Protein AF-A0A366SI82-F1 (afdb_monomer)

Organism: NCBI:txid44008

Solvent-accessible surface area (backbone atoms only — not comparable to full-atom values): 4721 Å² total; per-residue (Å²): 99,34,40,34,39,34,33,12,38,86,54,46,38,28,92,91,47,99,50,28,40,60,62,53,57,49,36,74,76,39,72,75,51,43,75,50,78,68,29,41,68,75,40,27,58,70,58,44,58,71,40,37,79,8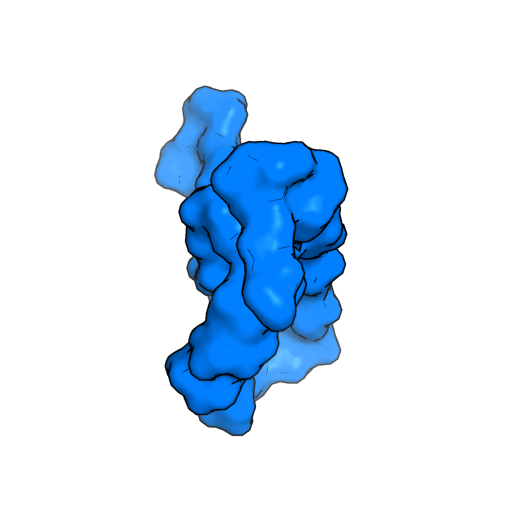0,73,48,89,88,62,94,60,78,42,81,48,80,51,69,44,73,38,48,70,32,85,92,50,62,81,131

Mean predicted aligned error: 4.49 Å

pLDDT: mean 88.83, std 11.21, range [56.72, 97.62]

InterPro domains:
  IPR036514 SGNH hydrolase superfamily [G3DSA:3.40.50.1110] (1-80)

Radius of gyration: 13.34 Å; Cα contacts (8 Å, |Δi|>4): 125; chains: 1; bounding box: 26×31×37 Å

Sequence (80 aa):
MHIYLSGDSLIARHEGYQQPILNHLFKEKDASIKITNTAVPGINSQQFLQQYNKLGPNQNFDYLVVLLGTNDLATHKQIP

Structure (mmCIF, N/CA/C/O backbone):
data_AF-A0A366SI82-F1
#
_entry.id   AF-A0A366SI82-F1
#
loop_
_atom_site.group_PDB
_atom_site.id
_atom_site.type_symbol
_atom_site.label_atom_id
_atom_site.label_alt_id
_atom_site.label_comp_id
_atom_site.label_asym_id
_atom_site.label_entity_id
_atom_site.label_seq_id
_atom_site.pdbx_PDB_ins_code
_atom_site.Cartn_x
_atom_site.Cartn_y
_atom_site.Cartn_z
_atom_site.occupancy
_atom_site.B_iso_or_equiv
_atom_site.auth_seq_id
_atom_site.auth_comp_id
_atom_site.auth_asym_id
_atom_site.auth_atom_id
_atom_site.pdbx_PDB_model_num
ATOM 1 N N . MET A 1 1 ? -11.180 -3.929 13.085 1.00 93.00 1 MET A N 1
ATOM 2 C CA . MET A 1 1 ? -10.858 -4.449 11.743 1.00 93.00 1 MET A CA 1
ATOM 3 C C . MET A 1 1 ? -9.467 -3.985 11.345 1.00 93.00 1 MET A C 1
ATOM 5 O O . MET A 1 1 ? -9.146 -2.823 11.580 1.00 93.00 1 MET A O 1
ATOM 9 N N . HIS A 1 2 ? -8.644 -4.862 10.787 1.00 93.94 2 HIS A N 1
ATOM 10 C CA . HIS A 1 2 ? -7.308 -4.559 10.286 1.00 93.94 2 HIS A CA 1
ATOM 11 C C . HIS A 1 2 ? -7.260 -4.774 8.776 1.00 93.94 2 HIS A C 1
ATOM 13 O O . HIS A 1 2 ? -7.452 -5.883 8.285 1.00 93.94 2 HIS A O 1
ATOM 19 N N . ILE A 1 3 ? -7.007 -3.689 8.051 1.00 94.19 3 ILE A N 1
ATOM 20 C CA . ILE A 1 3 ? -6.853 -3.680 6.602 1.00 94.19 3 ILE A CA 1
ATOM 21 C C . ILE A 1 3 ? -5.369 -3.559 6.254 1.00 94.19 3 ILE A C 1
ATOM 23 O O . ILE A 1 3 ? -4.665 -2.670 6.742 1.00 94.19 3 ILE A O 1
ATOM 27 N N . TYR A 1 4 ? -4.914 -4.437 5.374 1.00 93.62 4 TYR A N 1
ATOM 28 C CA . TYR A 1 4 ? -3.606 -4.381 4.753 1.00 93.62 4 TYR A CA 1
ATOM 29 C C . TYR A 1 4 ? -3.751 -3.779 3.349 1.00 93.62 4 TYR A C 1
ATOM 31 O O . TYR A 1 4 ? -4.419 -4.345 2.485 1.00 93.62 4 TYR A O 1
ATOM 39 N N . LEU A 1 5 ? -3.164 -2.606 3.125 1.00 94.62 5 LEU A N 1
ATOM 40 C CA . LEU A 1 5 ? -3.180 -1.898 1.845 1.00 94.62 5 LEU A CA 1
ATOM 41 C C . LEU A 1 5 ? -1.834 -2.091 1.158 1.00 94.62 5 LEU A C 1
ATOM 43 O O . LEU A 1 5 ? -0.796 -1.791 1.744 1.00 94.62 5 LEU A O 1
ATOM 47 N N . SER A 1 6 ? -1.830 -2.560 -0.083 1.00 93.88 6 SER A N 1
ATOM 48 C CA . SER A 1 6 ? -0.593 -2.716 -0.841 1.00 93.88 6 SER A CA 1
ATOM 49 C C . SER A 1 6 ? -0.821 -2.491 -2.325 1.00 93.88 6 SER A C 1
ATOM 51 O O . SER A 1 6 ? -1.942 -2.588 -2.810 1.00 93.88 6 SER A O 1
ATOM 53 N N . GLY A 1 7 ? 0.222 -2.143 -3.062 1.00 93.88 7 GLY A N 1
ATOM 54 C CA . GLY A 1 7 ? 0.060 -1.702 -4.439 1.00 93.88 7 GLY A CA 1
ATOM 55 C C . GLY A 1 7 ? 1.134 -0.727 -4.878 1.00 93.88 7 GLY A C 1
ATOM 56 O O . GLY A 1 7 ? 2.221 -0.688 -4.303 1.00 93.88 7 GLY A O 1
ATOM 57 N N . ASP A 1 8 ? 0.809 0.072 -5.887 1.00 94.75 8 ASP A N 1
ATOM 58 C CA . ASP A 1 8 ? 1.714 1.065 -6.455 1.00 94.75 8 ASP A CA 1
ATOM 59 C C . ASP A 1 8 ? 1.517 2.478 -5.862 1.00 94.75 8 ASP A C 1
ATOM 61 O O . ASP A 1 8 ? 0.947 2.678 -4.781 1.00 94.75 8 ASP A O 1
ATOM 65 N N . SER A 1 9 ? 2.005 3.496 -6.578 1.00 95.88 9 SER A N 1
ATOM 66 C CA . SER A 1 9 ? 1.892 4.902 -6.182 1.00 95.88 9 SER A CA 1
ATOM 67 C C . SER A 1 9 ? 0.450 5.366 -5.986 1.00 95.88 9 SER A C 1
ATOM 69 O O . SER A 1 9 ? 0.230 6.316 -5.239 1.00 95.88 9 SER A O 1
ATOM 71 N N . LEU A 1 10 ? -0.544 4.713 -6.594 1.00 96.19 10 LEU A N 1
ATOM 72 C CA . LEU A 1 10 ? -1.945 5.066 -6.392 1.00 96.19 10 LEU A CA 1
ATOM 73 C C . LEU A 1 10 ? -2.405 4.804 -4.955 1.00 96.19 10 LEU A C 1
ATOM 75 O O . LEU A 1 10 ? -3.216 5.578 -4.454 1.00 96.19 10 LEU A O 1
ATOM 79 N N . ILE A 1 11 ? -1.880 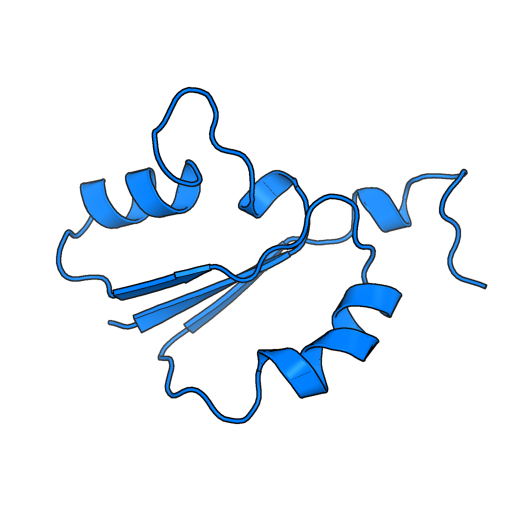3.787 -4.273 1.00 96.88 11 ILE A N 1
ATOM 80 C CA . ILE A 1 11 ? -2.180 3.558 -2.850 1.00 96.88 11 ILE A CA 1
ATOM 81 C C . ILE A 1 11 ? -1.230 4.347 -1.943 1.00 96.88 11 ILE A C 1
ATOM 83 O O . ILE A 1 11 ? -1.647 4.805 -0.880 1.00 96.88 11 ILE A O 1
ATOM 87 N N . ALA A 1 12 ? 0.026 4.534 -2.356 1.00 96.81 12 ALA A N 1
ATOM 88 C CA . ALA A 1 12 ? 1.045 5.205 -1.547 1.00 96.81 12 ALA A CA 1
ATOM 89 C C . ALA A 1 12 ? 0.942 6.745 -1.538 1.00 96.81 12 ALA A C 1
ATOM 91 O O . ALA A 1 12 ? 1.595 7.393 -0.723 1.00 96.81 12 ALA A O 1
ATOM 92 N N . ARG A 1 13 ? 0.168 7.358 -2.443 1.00 96.88 13 ARG A N 1
ATOM 93 C CA . ARG A 1 13 ? 0.115 8.823 -2.594 1.00 96.88 13 ARG A CA 1
ATOM 94 C C . ARG A 1 13 ? -0.549 9.538 -1.418 1.00 96.88 13 ARG A C 1
ATOM 96 O O . ARG A 1 13 ? -1.532 9.064 -0.856 1.00 96.88 13 ARG A O 1
ATOM 103 N N . HIS A 1 14 ? -0.028 10.721 -1.100 1.00 97.00 14 HIS A N 1
ATOM 104 C CA . HIS A 1 14 ? -0.469 11.544 0.028 1.00 97.00 14 HIS A CA 1
ATOM 105 C C . HIS A 1 14 ? -1.504 12.611 -0.339 1.00 97.00 14 HIS A C 1
ATOM 107 O O . HIS A 1 14 ? -2.335 12.920 0.499 1.00 97.00 14 HIS A O 1
ATOM 113 N N . GLU A 1 15 ? -1.471 13.183 -1.549 1.00 93.94 15 GLU A N 1
ATOM 114 C CA . GLU A 1 15 ? -2.446 14.201 -2.006 1.00 93.94 15 GLU A CA 1
ATOM 115 C C . GLU A 1 15 ? -2.636 15.379 -1.022 1.00 93.94 15 GLU A C 1
ATOM 117 O O . GLU A 1 15 ? -3.748 15.838 -0.782 1.00 93.94 15 GLU A O 1
ATOM 122 N N . GLY A 1 16 ? -1.547 15.851 -0.401 1.00 95.44 16 GLY A N 1
ATOM 123 C CA . GLY A 1 16 ? -1.580 16.954 0.573 1.00 95.44 16 GLY A CA 1
ATOM 124 C C . GLY A 1 16 ? -1.844 16.541 2.028 1.00 95.44 16 GLY A C 1
ATOM 125 O O . GLY A 1 16 ? -1.781 17.388 2.917 1.00 95.44 16 GLY A O 1
ATOM 126 N N . TYR A 1 17 ? -2.070 15.254 2.301 1.00 95.62 17 TYR A N 1
ATOM 127 C CA . TYR A 1 17 ? -2.215 14.724 3.657 1.00 95.62 17 TYR A CA 1
ATOM 128 C C . TYR A 1 17 ? -0.870 14.288 4.266 1.00 95.62 17 TYR A C 1
ATOM 130 O O . TYR A 1 17 ? 0.093 13.954 3.573 1.00 95.62 17 TYR A O 1
ATOM 138 N N . GLN A 1 18 ? -0.802 14.237 5.601 1.00 95.06 18 GLN A N 1
ATOM 139 C CA . GLN A 1 18 ? 0.391 13.767 6.329 1.00 95.06 18 GLN A CA 1
ATOM 140 C C . GLN A 1 18 ? 0.667 12.265 6.153 1.00 95.06 18 GLN A C 1
ATOM 142 O O . GLN A 1 18 ? 1.774 11.798 6.400 1.00 95.06 18 GLN A O 1
ATOM 147 N N . GLN A 1 19 ? -0.337 11.515 5.713 1.00 95.88 19 GLN A N 1
ATOM 148 C CA . GLN A 1 19 ? -0.292 10.079 5.455 1.00 95.88 19 GLN A CA 1
ATOM 149 C C . GLN A 1 19 ? -0.913 9.797 4.081 1.00 95.88 19 GLN A C 1
ATOM 151 O O . GLN A 1 19 ? -1.599 10.679 3.557 1.00 95.88 19 GLN A O 1
ATOM 156 N N . PRO A 1 20 ? -0.742 8.589 3.509 1.00 97.62 20 PRO A N 1
ATOM 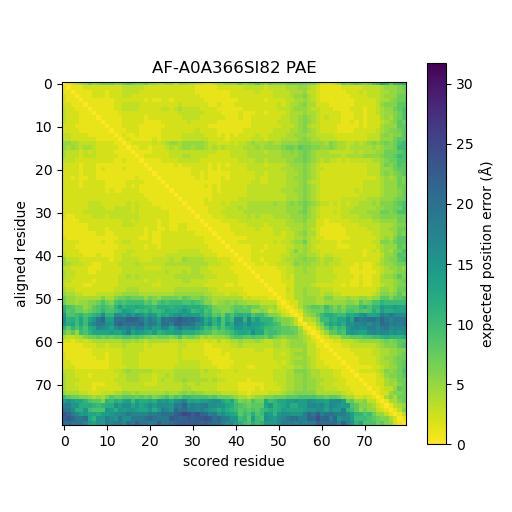157 C CA . PRO A 1 20 ? -1.403 8.236 2.262 1.00 97.62 20 PRO A CA 1
ATOM 158 C C . PRO A 1 20 ? -2.907 8.520 2.320 1.00 97.62 20 PRO A C 1
ATOM 160 O O . PRO A 1 20 ? -3.560 8.209 3.322 1.00 97.62 20 PRO A O 1
ATOM 163 N N . ILE A 1 21 ? -3.462 9.099 1.253 1.00 97.62 21 ILE A N 1
ATOM 164 C CA . ILE A 1 21 ? -4.848 9.590 1.233 1.00 97.62 21 ILE A CA 1
ATOM 165 C C . ILE A 1 21 ? -5.843 8.485 1.599 1.00 97.62 21 ILE A C 1
ATOM 167 O O . ILE A 1 21 ? -6.767 8.715 2.373 1.00 97.62 21 ILE A O 1
ATOM 171 N N . LEU A 1 22 ? -5.621 7.254 1.128 1.00 96.69 22 LEU A N 1
ATOM 172 C CA . LEU A 1 22 ? -6.487 6.126 1.469 1.00 96.69 22 LEU A CA 1
ATOM 173 C C . LEU A 1 22 ? -6.485 5.832 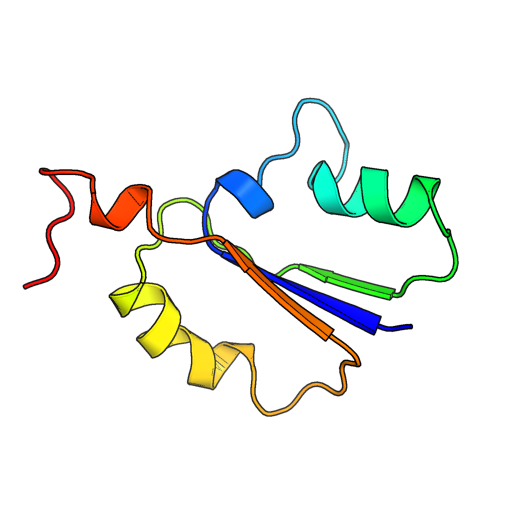2.971 1.00 96.69 22 LEU A C 1
ATOM 175 O O . LEU A 1 22 ? -7.546 5.556 3.522 1.00 96.69 22 LEU A O 1
ATOM 179 N N . ASN A 1 23 ? -5.342 5.952 3.655 1.00 97.00 23 ASN A N 1
ATOM 180 C CA . ASN A 1 23 ? -5.290 5.781 5.107 1.00 97.00 23 ASN A CA 1
ATOM 181 C C . ASN A 1 23 ? -6.179 6.817 5.801 1.00 97.00 23 ASN A C 1
ATOM 183 O O . ASN A 1 23 ? -6.922 6.468 6.716 1.00 97.00 23 ASN A O 1
ATOM 187 N N . HIS A 1 24 ? -6.118 8.073 5.350 1.00 97.00 24 HIS A N 1
ATOM 188 C CA . HIS A 1 24 ? -6.958 9.145 5.874 1.00 97.00 24 HIS A CA 1
ATOM 189 C C . HIS A 1 24 ? -8.445 8.850 5.643 1.00 97.00 24 HIS A C 1
ATOM 191 O O . HIS A 1 24 ? -9.202 8.792 6.606 1.00 97.00 24 HIS A O 1
ATOM 197 N N . LEU A 1 25 ? -8.838 8.533 4.406 1.00 96.25 25 LEU A N 1
ATOM 198 C CA . LEU A 1 25 ? -10.232 8.263 4.041 1.00 96.25 25 LEU A CA 1
ATOM 199 C C . LEU A 1 25 ? -10.826 7.046 4.771 1.00 96.25 25 LEU A C 1
ATOM 201 O O . LEU A 1 25 ? -11.996 7.063 5.153 1.00 96.25 25 LEU A O 1
ATOM 205 N N . PHE A 1 26 ? -10.046 5.981 4.990 1.00 95.94 26 PHE A N 1
ATOM 206 C CA . PHE A 1 26 ? -10.498 4.843 5.799 1.00 95.94 26 PHE A CA 1
ATOM 207 C C . PHE A 1 26 ? -10.711 5.244 7.261 1.00 95.94 26 PHE A C 1
ATOM 209 O O . PHE A 1 26 ? -11.725 4.875 7.850 1.00 95.94 26 PHE A O 1
ATOM 216 N N . LYS A 1 27 ? -9.790 6.027 7.832 1.00 95.94 27 LYS A N 1
ATOM 217 C CA . LYS A 1 27 ? -9.890 6.513 9.214 1.00 95.94 27 LYS A CA 1
ATOM 218 C C . LYS A 1 27 ? -11.023 7.515 9.424 1.00 95.94 27 LYS A C 1
ATOM 220 O O . LYS A 1 27 ? -11.607 7.513 10.502 1.00 95.94 27 LYS A O 1
ATOM 225 N N . GLU A 1 28 ? -11.352 8.328 8.424 1.00 96.50 28 GLU A N 1
ATOM 226 C CA . GLU A 1 28 ? -12.524 9.212 8.464 1.00 96.50 28 GLU A CA 1
ATOM 227 C C . GLU A 1 28 ? -13.839 8.424 8.487 1.00 96.50 28 GLU A C 1
ATOM 229 O O . GLU A 1 28 ? -14.782 8.825 9.164 1.00 96.50 28 GLU A O 1
ATOM 234 N N . LYS A 1 29 ? -13.911 7.290 7.775 1.00 96.31 29 LYS A N 1
ATOM 235 C CA . LYS A 1 29 ? -15.100 6.421 7.779 1.00 96.31 29 LYS A CA 1
ATOM 236 C C . LYS A 1 29 ? -15.256 5.645 9.084 1.00 96.31 29 LYS A C 1
ATOM 238 O O . LYS A 1 29 ? -16.370 5.518 9.580 1.00 96.31 29 LYS A O 1
ATOM 243 N N . ASP A 1 30 ? -14.159 5.111 9.610 1.00 97.25 30 ASP A N 1
ATOM 244 C CA . ASP A 1 30 ? -14.122 4.424 10.899 1.00 97.25 30 ASP A CA 1
ATOM 245 C C . ASP A 1 30 ? -12.715 4.527 11.506 1.00 97.25 30 ASP A C 1
ATOM 247 O O . ASP A 1 30 ? -11.750 3.885 11.074 1.00 97.25 30 ASP A O 1
ATOM 251 N N . ALA A 1 31 ? -12.605 5.329 12.566 1.00 96.50 31 ALA A N 1
ATOM 252 C CA . ALA A 1 31 ? -11.345 5.592 13.250 1.00 96.50 31 ALA A CA 1
ATOM 253 C C . ALA A 1 31 ? -10.731 4.333 13.897 1.00 96.50 31 ALA A C 1
ATOM 255 O O . ALA A 1 31 ? -9.513 4.288 14.125 1.00 96.50 31 ALA A O 1
ATOM 256 N N . SER A 1 32 ? -11.538 3.298 14.163 1.00 97.25 32 SER A N 1
ATOM 257 C CA . SER A 1 32 ? -11.105 2.037 14.772 1.00 97.25 32 SER A CA 1
ATOM 258 C C . SER A 1 32 ? -10.362 1.111 13.800 1.00 97.25 32 SER A C 1
ATOM 260 O O . SER A 1 32 ? -9.655 0.200 14.243 1.00 97.25 32 SER A O 1
ATOM 262 N N . ILE A 1 33 ? -10.452 1.356 12.485 1.00 96.19 33 ILE A N 1
ATOM 263 C CA . ILE A 1 33 ? -9.774 0.553 11.457 1.00 96.19 33 ILE A CA 1
ATOM 264 C C . ILE A 1 33 ? -8.260 0.641 11.648 1.00 96.19 33 ILE A C 1
ATOM 266 O O . ILE A 1 33 ? -7.670 1.711 11.532 1.00 96.19 33 ILE A O 1
ATOM 270 N N . LYS A 1 34 ? -7.590 -0.479 11.906 1.00 96.00 34 LYS A N 1
ATOM 271 C CA . LYS A 1 34 ? -6.125 -0.560 11.871 1.00 96.00 34 LYS A CA 1
ATOM 272 C C . LYS A 1 34 ? -5.678 -0.689 10.419 1.00 96.00 34 LYS A C 1
ATOM 274 O O . LYS A 1 34 ? -6.291 -1.436 9.662 1.00 96.00 34 LYS A O 1
ATOM 279 N N . ILE A 1 35 ? -4.632 0.034 10.033 1.00 95.19 35 ILE A N 1
ATOM 280 C CA . ILE A 1 35 ? -4.142 0.053 8.652 1.00 95.19 35 ILE A CA 1
ATOM 281 C C . ILE A 1 35 ? -2.652 -0.261 8.657 1.00 95.19 35 ILE A C 1
ATOM 283 O O . ILE A 1 35 ? -1.882 0.449 9.301 1.00 95.19 35 ILE A O 1
ATOM 287 N N . THR A 1 36 ? -2.257 -1.286 7.906 1.00 93.50 36 THR A N 1
ATOM 288 C CA . THR A 1 36 ? -0.868 -1.470 7.47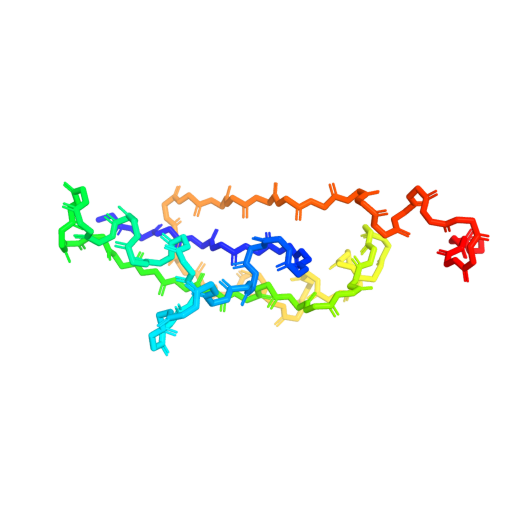1 1.00 93.50 36 THR A CA 1
ATOM 289 C C . THR A 1 36 ? -0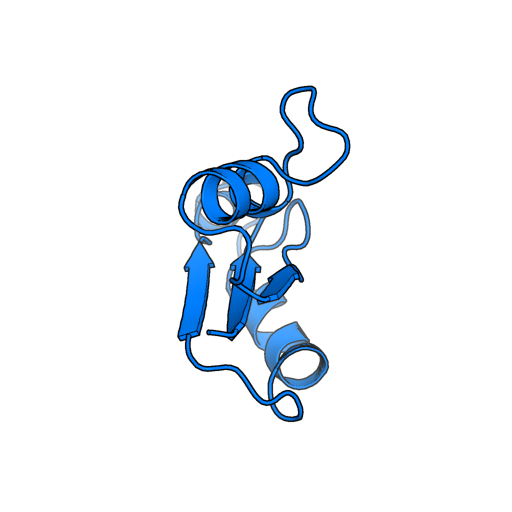.818 -1.121 5.992 1.00 93.50 36 THR A C 1
ATOM 291 O O . THR A 1 36 ? -1.430 -1.818 5.191 1.00 93.50 36 THR A O 1
ATOM 294 N N . ASN A 1 37 ? -0.127 -0.045 5.621 1.00 94.19 37 ASN A N 1
ATOM 295 C CA . ASN A 1 37 ? 0.061 0.317 4.217 1.00 94.19 37 ASN A CA 1
ATOM 296 C C . ASN A 1 37 ? 1.496 -0.018 3.798 1.00 94.19 37 ASN A C 1
ATOM 298 O O . ASN A 1 37 ? 2.442 0.542 4.348 1.00 94.19 37 ASN A O 1
ATOM 302 N N . THR A 1 38 ? 1.647 -0.943 2.854 1.00 92.12 38 THR A N 1
ATOM 303 C CA . THR A 1 38 ? 2.935 -1.365 2.281 1.00 92.12 38 THR A CA 1
ATOM 304 C C . THR A 1 38 ? 3.020 -1.114 0.785 1.00 92.12 38 THR A C 1
ATOM 306 O O . THR A 1 38 ? 3.845 -1.717 0.103 1.00 92.12 38 THR A O 1
ATOM 309 N N . ALA A 1 39 ? 2.168 -0.238 0.252 1.00 94.12 39 ALA A N 1
ATOM 310 C CA . ALA A 1 39 ? 2.259 0.150 -1.142 1.00 94.12 39 ALA A CA 1
ATOM 311 C C . ALA A 1 39 ? 3.605 0.821 -1.432 1.00 94.12 39 ALA A C 1
ATOM 313 O O . ALA A 1 39 ? 4.084 1.659 -0.665 1.00 94.12 39 ALA A O 1
ATOM 314 N N . VAL A 1 40 ? 4.206 0.455 -2.561 1.00 92.62 40 VAL A N 1
ATOM 315 C CA . VAL A 1 40 ? 5.517 0.945 -2.978 1.00 92.62 40 VAL A CA 1
ATOM 316 C C . VAL A 1 40 ? 5.347 1.698 -4.295 1.00 92.62 40 VAL A C 1
ATOM 318 O O . VAL A 1 40 ? 4.923 1.111 -5.291 1.00 92.62 40 VAL A O 1
ATOM 321 N N . PRO A 1 41 ? 5.670 3.001 -4.351 1.00 93.69 41 PRO A N 1
ATOM 322 C CA . PRO A 1 41 ? 5.570 3.767 -5.583 1.00 93.69 41 PRO A CA 1
ATOM 323 C C . PRO A 1 41 ? 6.316 3.116 -6.753 1.00 93.69 41 PRO A C 1
ATOM 325 O O . PRO A 1 41 ? 7.475 2.725 -6.639 1.00 93.69 41 PRO A O 1
ATOM 328 N N . GLY A 1 42 ? 5.649 3.049 -7.906 1.00 91.12 42 GLY A N 1
ATOM 329 C CA . GLY A 1 42 ? 6.270 2.646 -9.165 1.00 91.12 42 GLY A CA 1
ATOM 330 C C . GLY A 1 42 ? 6.454 1.143 -9.391 1.00 91.12 42 GLY A C 1
ATOM 331 O O . GLY A 1 42 ? 6.983 0.808 -10.456 1.00 91.12 42 GLY A O 1
ATOM 332 N N . ILE A 1 43 ? 6.026 0.274 -8.464 1.00 91.25 43 ILE A N 1
ATOM 333 C CA . ILE A 1 43 ? 6.092 -1.182 -8.660 1.00 91.25 43 ILE A CA 1
ATOM 334 C C . ILE A 1 43 ? 5.054 -1.665 -9.678 1.00 91.25 43 ILE A C 1
ATOM 336 O O . ILE A 1 43 ? 3.947 -1.126 -9.755 1.00 91.25 43 ILE A O 1
ATOM 340 N N . ASN A 1 44 ? 5.415 -2.694 -10.439 1.00 92.38 44 ASN A N 1
ATOM 341 C CA . ASN A 1 44 ? 4.494 -3.476 -11.268 1.00 92.38 44 ASN A CA 1
ATOM 342 C C . ASN A 1 44 ? 4.073 -4.782 -10.557 1.00 92.38 44 ASN A C 1
ATOM 344 O O . ASN A 1 44 ? 4.540 -5.082 -9.452 1.00 92.38 44 ASN A O 1
ATOM 348 N N . SER A 1 45 ? 3.193 -5.569 -11.175 1.00 92.06 45 SER A N 1
ATOM 349 C CA . SER A 1 45 ? 2.674 -6.815 -10.592 1.00 92.06 45 SER A CA 1
ATOM 350 C C . SER A 1 45 ? 3.751 -7.881 -10.357 1.00 92.06 45 SER A C 1
ATOM 352 O O . SER A 1 45 ? 3.718 -8.562 -9.330 1.00 92.06 45 SER A O 1
ATOM 354 N N . GLN A 1 46 ? 4.748 -8.002 -11.241 1.00 90.00 46 GLN A N 1
ATOM 355 C CA . GLN A 1 46 ? 5.845 -8.962 -11.069 1.00 90.00 46 GLN A CA 1
ATOM 356 C C . GLN A 1 46 ? 6.715 -8.596 -9.859 1.00 90.00 46 GLN A C 1
ATOM 358 O O . GLN A 1 46 ? 7.022 -9.447 -9.022 1.00 90.00 46 GLN A O 1
ATOM 363 N N . GLN A 1 47 ? 7.084 -7.320 -9.736 1.00 90.38 47 GLN A N 1
ATOM 364 C CA . GLN A 1 47 ? 7.843 -6.802 -8.598 1.00 90.38 47 GLN A CA 1
ATOM 365 C C . GLN A 1 47 ? 7.057 -6.937 -7.294 1.00 90.38 47 GLN A C 1
ATOM 367 O O . GLN A 1 47 ? 7.632 -7.311 -6.271 1.00 90.38 47 GLN A O 1
ATOM 372 N N . PHE A 1 48 ? 5.747 -6.680 -7.327 1.00 91.31 48 PHE A N 1
ATOM 373 C CA . PHE A 1 48 ? 4.867 -6.920 -6.190 1.00 91.31 48 PHE A CA 1
ATOM 374 C C . PHE A 1 48 ? 4.907 -8.385 -5.752 1.00 91.31 48 PHE A C 1
ATOM 376 O O . PHE A 1 48 ? 5.125 -8.654 -4.576 1.00 91.31 48 PHE A O 1
ATOM 383 N N . LEU A 1 49 ? 4.777 -9.337 -6.683 1.00 89.31 49 LEU A N 1
ATOM 384 C CA . LEU A 1 49 ? 4.797 -10.767 -6.366 1.00 89.31 49 LEU A CA 1
ATOM 385 C C . LEU A 1 49 ? 6.129 -11.203 -5.733 1.00 89.31 49 LEU A C 1
ATOM 387 O O . LEU A 1 49 ? 6.136 -11.953 -4.757 1.00 89.31 49 LEU A O 1
ATOM 391 N N . GLN A 1 50 ? 7.258 -10.689 -6.229 1.00 87.62 50 GLN A N 1
ATOM 392 C CA . GLN A 1 50 ? 8.583 -10.949 -5.646 1.00 87.62 50 GLN A CA 1
ATOM 393 C C . GLN A 1 50 ? 8.714 -10.408 -4.216 1.00 87.62 50 GLN A C 1
ATOM 395 O O . GLN A 1 50 ? 9.399 -11.000 -3.377 1.00 87.62 50 GLN A O 1
ATOM 400 N N . GLN A 1 51 ? 8.068 -9.278 -3.929 1.00 82.62 51 GLN A N 1
ATOM 401 C CA . GLN A 1 51 ? 8.069 -8.664 -2.606 1.00 82.62 51 GLN A CA 1
ATOM 402 C C . GLN A 1 51 ? 6.992 -9.243 -1.690 1.00 82.62 51 GLN A C 1
ATOM 404 O O . GLN A 1 51 ? 7.169 -9.205 -0.479 1.00 82.62 51 GLN A O 1
ATOM 409 N N . TYR A 1 52 ? 5.921 -9.833 -2.220 1.00 79.25 52 TYR A N 1
ATOM 410 C CA . TYR A 1 52 ? 4.793 -10.337 -1.439 1.00 79.25 52 TYR A CA 1
ATOM 411 C C . TYR A 1 52 ? 5.234 -11.328 -0.357 1.00 79.25 52 TYR A C 1
ATOM 413 O O . TYR A 1 52 ? 4.816 -11.216 0.791 1.00 79.25 52 TYR A O 1
ATOM 421 N N . ASN A 1 53 ? 6.184 -12.212 -0.669 1.00 70.75 53 ASN A N 1
ATOM 422 C CA . ASN A 1 53 ? 6.750 -13.147 0.312 1.00 70.75 53 ASN A CA 1
ATOM 423 C C . ASN A 1 53 ? 7.537 -12.455 1.441 1.00 70.75 53 ASN A C 1
ATOM 425 O O . ASN A 1 53 ? 7.666 -13.009 2.528 1.00 70.75 53 ASN A O 1
ATOM 429 N N . LYS A 1 54 ? 8.051 -11.244 1.202 1.00 67.69 54 LYS A N 1
ATOM 430 C CA . LYS A 1 54 ? 8.724 -10.399 2.204 1.00 67.69 54 LYS A CA 1
ATOM 431 C C . LYS A 1 54 ? 7.749 -9.475 2.941 1.00 67.69 54 LYS A C 1
ATOM 433 O O . LYS A 1 54 ? 8.050 -9.043 4.048 1.00 67.69 54 LYS A O 1
ATOM 438 N N . LEU A 1 55 ? 6.610 -9.161 2.326 1.00 62.16 55 LEU A N 1
ATOM 439 C CA . LEU A 1 55 ? 5.644 -8.175 2.809 1.00 62.16 55 LEU A CA 1
ATOM 440 C C . LEU A 1 55 ? 4.462 -8.809 3.568 1.00 62.16 55 LEU A C 1
ATOM 442 O O . LEU A 1 55 ? 3.956 -8.200 4.509 1.00 62.16 55 LEU A O 1
ATOM 446 N N . GLY A 1 56 ? 4.015 -10.008 3.182 1.00 60.38 56 GLY A N 1
ATOM 447 C CA . GLY A 1 56 ? 2.657 -10.495 3.460 1.00 60.38 56 GLY A CA 1
ATOM 448 C C . GLY A 1 56 ? 2.461 -11.614 4.497 1.00 60.38 56 GLY A C 1
ATOM 449 O O . GLY A 1 56 ? 1.562 -11.477 5.322 1.00 60.38 56 GLY A O 1
ATOM 450 N N . PRO A 1 57 ? 3.215 -12.730 4.514 1.00 56.72 57 PRO A N 1
ATOM 451 C CA . PRO A 1 57 ? 2.676 -13.963 5.111 1.00 56.72 57 PRO A CA 1
ATOM 452 C C . PRO A 1 57 ? 2.671 -14.033 6.649 1.00 56.72 57 PRO A C 1
ATOM 454 O O . PRO A 1 57 ? 2.073 -14.952 7.197 1.00 56.72 57 PRO A O 1
ATOM 457 N N . ASN A 1 58 ? 3.285 -13.076 7.354 1.00 64.12 58 ASN A N 1
ATOM 458 C CA . ASN A 1 58 ? 3.439 -13.134 8.817 1.00 64.12 58 ASN A CA 1
ATOM 459 C C . ASN A 1 58 ? 2.629 -12.077 9.588 1.00 64.12 58 ASN A C 1
ATOM 461 O O . ASN A 1 58 ? 2.844 -11.908 10.789 1.00 64.12 58 ASN A O 1
ATOM 465 N N . GLN A 1 59 ? 1.733 -11.334 8.932 1.00 70.00 59 GLN A N 1
ATOM 466 C CA . GLN A 1 59 ? 0.881 -10.355 9.614 1.00 70.00 59 GLN A CA 1
ATOM 467 C C . GLN A 1 59 ? -0.572 -10.826 9.654 1.00 70.00 59 GLN A C 1
ATOM 469 O O . GLN A 1 59 ? -1.128 -11.211 8.632 1.00 70.00 59 GLN A O 1
ATOM 474 N N . ASN A 1 60 ? -1.199 -10.751 10.830 1.00 84.75 60 ASN A N 1
ATOM 475 C CA . ASN A 1 60 ? -2.639 -10.954 10.964 1.00 84.75 60 ASN A CA 1
ATOM 476 C C . ASN A 1 60 ? -3.364 -9.722 10.408 1.00 84.75 60 ASN A C 1
ATOM 478 O O . ASN A 1 60 ? -3.158 -8.624 10.918 1.00 8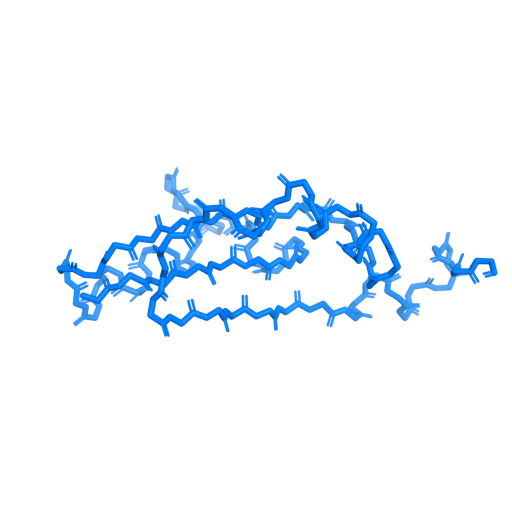4.75 60 ASN A O 1
ATOM 482 N N . PHE A 1 61 ? -4.210 -9.902 9.398 1.00 89.94 61 PHE A N 1
ATOM 483 C CA . PHE A 1 61 ? -5.111 -8.879 8.867 1.00 89.94 61 PHE A CA 1
ATOM 484 C C . PHE A 1 61 ? -6.451 -9.519 8.491 1.00 89.94 61 PHE A C 1
ATOM 486 O O . PHE A 1 61 ? -6.507 -10.703 8.170 1.00 89.94 61 PHE A O 1
ATOM 493 N N . ASP A 1 62 ? -7.524 -8.729 8.518 1.00 93.75 62 ASP A N 1
ATOM 494 C CA . ASP A 1 62 ? -8.865 -9.188 8.134 1.00 93.75 62 ASP A CA 1
ATOM 495 C C . ASP A 1 62 ? -9.075 -9.070 6.615 1.00 93.75 62 ASP A C 1
ATOM 497 O O . ASP A 1 62 ? -9.750 -9.894 6.004 1.00 93.75 62 ASP A O 1
ATOM 501 N N . TYR A 1 63 ? -8.477 -8.044 5.998 1.00 92.88 63 TYR A N 1
ATOM 502 C CA . TYR A 1 63 ? -8.605 -7.759 4.570 1.00 92.88 63 TYR A CA 1
ATOM 503 C C . TYR A 1 63 ? -7.266 -7.366 3.955 1.00 92.88 63 TYR A C 1
ATOM 505 O O . TYR A 1 63 ? -6.505 -6.604 4.550 1.00 92.88 63 TYR A O 1
ATOM 513 N N . LEU A 1 64 ? -7.032 -7.825 2.726 1.00 91.94 64 LEU A N 1
ATOM 514 C CA . LEU A 1 64 ? -5.958 -7.367 1.854 1.00 91.94 64 LEU A CA 1
ATOM 515 C C . LEU A 1 64 ? -6.573 -6.620 0.668 1.00 91.94 64 LEU A C 1
ATOM 517 O O . LEU A 1 64 ? -7.402 -7.169 -0.055 1.00 91.94 64 LEU A O 1
ATOM 521 N N . VAL A 1 65 ? -6.145 -5.379 0.456 1.00 93.69 65 VAL A N 1
ATOM 522 C CA . VAL A 1 65 ? -6.509 -4.570 -0.711 1.00 93.69 65 VAL A CA 1
ATOM 523 C C . VAL A 1 65 ? -5.268 -4.385 -1.567 1.00 93.69 65 VAL A C 1
ATOM 525 O O . VAL A 1 65 ? -4.255 -3.875 -1.084 1.00 93.69 65 VAL A O 1
ATOM 528 N N . VAL A 1 66 ? -5.365 -4.781 -2.836 1.00 93.69 66 VAL A N 1
ATOM 529 C CA . VAL A 1 66 ? -4.287 -4.649 -3.818 1.00 93.69 66 VAL A CA 1
ATOM 530 C C . VAL A 1 66 ? -4.752 -3.796 -4.992 1.00 93.69 66 VAL A C 1
ATOM 532 O O . VAL A 1 66 ? -5.763 -4.113 -5.616 1.00 93.69 66 VAL A O 1
ATOM 535 N N . LEU A 1 67 ? -4.004 -2.734 -5.308 1.00 95.38 67 LEU A N 1
ATOM 536 C CA . LEU A 1 67 ? -4.187 -1.937 -6.527 1.00 95.38 67 LEU A CA 1
ATOM 537 C C . LEU A 1 67 ? -2.855 -1.811 -7.270 1.00 95.38 67 LEU A C 1
ATOM 539 O O . LEU A 1 67 ? -1.922 -1.161 -6.799 1.00 95.38 67 LEU A O 1
ATOM 543 N N . LEU A 1 68 ? -2.781 -2.472 -8.422 1.00 93.12 68 LEU A N 1
ATOM 544 C CA . LEU A 1 68 ? -1.603 -2.608 -9.280 1.00 93.12 68 LEU A CA 1
ATOM 545 C C . LEU A 1 68 ? -2.056 -2.654 -10.745 1.00 93.12 68 LEU A C 1
ATOM 547 O O . LEU A 1 68 ? -3.249 -2.779 -11.021 1.00 93.12 68 LEU A O 1
ATOM 551 N N . GLY A 1 69 ? -1.109 -2.600 -11.681 1.00 91.62 69 GLY A N 1
ATOM 552 C CA . GLY A 1 69 ? -1.375 -2.711 -13.118 1.00 91.62 69 GLY A CA 1
ATOM 553 C C . GLY A 1 69 ? -1.012 -1.454 -13.900 1.00 91.62 69 GLY A C 1
ATOM 554 O O . GLY A 1 69 ? -0.658 -1.540 -15.072 1.00 91.62 69 GLY A O 1
ATOM 555 N N . THR A 1 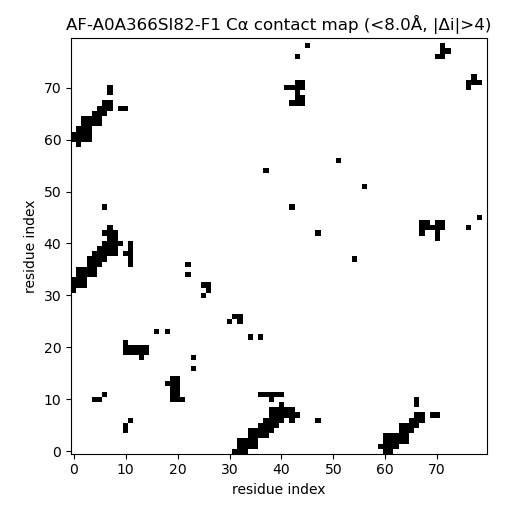70 ? -1.018 -0.277 -13.267 1.00 93.00 70 THR A N 1
ATOM 556 C CA . THR A 1 70 ? -0.696 0.982 -13.961 1.00 93.00 70 THR A CA 1
ATOM 557 C C . THR A 1 70 ? 0.738 0.975 -14.493 1.00 93.00 70 THR A C 1
ATOM 559 O O . THR A 1 70 ? 0.987 1.376 -15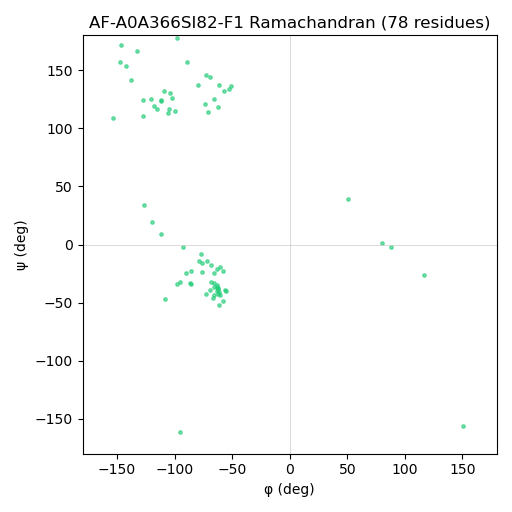.627 1.00 93.00 70 THR A O 1
ATOM 562 N N . ASN A 1 71 ? 1.688 0.483 -13.689 1.00 91.56 71 ASN A N 1
ATOM 563 C CA . ASN A 1 71 ? 3.088 0.351 -14.102 1.00 91.56 71 ASN A CA 1
ATOM 564 C C . ASN A 1 71 ? 3.324 -0.839 -15.040 1.00 91.56 71 ASN A C 1
ATOM 566 O O . ASN A 1 71 ? 4.287 -0.813 -15.794 1.00 91.56 71 ASN A O 1
ATOM 570 N N . ASP A 1 72 ? 2.466 -1.856 -15.017 1.00 90.62 72 ASP A N 1
ATOM 571 C CA . ASP A 1 72 ? 2.519 -2.995 -15.939 1.00 90.62 72 ASP A CA 1
ATOM 572 C C . ASP A 1 72 ? 2.155 -2.573 -17.366 1.00 90.62 72 ASP A C 1
ATOM 574 O O . ASP A 1 72 ? 2.784 -2.995 -18.332 1.00 90.62 72 ASP A O 1
ATOM 578 N N . LEU A 1 73 ? 1.165 -1.685 -17.489 1.00 90.12 73 LEU A N 1
ATOM 579 C CA . LEU A 1 73 ? 0.750 -1.089 -18.759 1.00 90.12 73 LEU A CA 1
ATOM 580 C C . LEU A 1 73 ? 1.763 -0.071 -19.300 1.00 90.12 73 LEU A C 1
ATOM 582 O O . LEU A 1 73 ? 1.683 0.328 -20.464 1.00 90.12 73 LEU A O 1
ATOM 586 N N . ALA A 1 74 ? 2.712 0.374 -18.476 1.00 86.06 74 ALA A N 1
ATOM 587 C CA . ALA A 1 74 ? 3.717 1.328 -18.899 1.00 86.06 74 ALA A CA 1
ATOM 588 C C . ALA A 1 74 ? 4.711 0.655 -19.859 1.00 86.06 74 ALA A C 1
ATOM 590 O O . ALA A 1 74 ? 5.509 -0.196 -19.477 1.00 86.06 74 ALA A O 1
ATOM 591 N N . THR A 1 75 ? 4.715 1.097 -21.117 1.00 72.75 75 THR A N 1
ATOM 592 C CA . THR A 1 75 ? 5.545 0.533 -22.199 1.00 72.75 75 THR A CA 1
ATOM 593 C C . THR A 1 75 ? 7.054 0.613 -21.943 1.00 72.75 75 THR A C 1
ATOM 595 O O . THR A 1 75 ? 7.816 -0.136 -22.542 1.00 72.75 75 THR A O 1
ATOM 598 N N . HIS A 1 76 ? 7.491 1.484 -21.030 1.00 73.12 76 HIS A N 1
ATOM 599 C CA . HIS A 1 76 ? 8.888 1.631 -20.609 1.00 73.12 76 HIS A CA 1
ATOM 600 C C . HIS A 1 76 ? 9.261 0.783 -19.377 1.00 73.12 76 HIS A C 1
ATOM 602 O O . HIS A 1 76 ? 10.410 0.817 -18.942 1.00 73.12 76 HIS A O 1
ATOM 608 N N . LYS A 1 77 ? 8.307 0.045 -18.793 1.00 62.88 77 LYS A N 1
ATOM 609 C CA . LYS A 1 77 ? 8.494 -0.847 -17.633 1.00 62.88 77 LYS A CA 1
ATOM 610 C C . LYS A 1 77 ? 7.983 -2.263 -17.915 1.00 62.88 77 LYS A C 1
ATOM 612 O O . LYS A 1 77 ? 7.462 -2.927 -17.016 1.00 62.88 77 LYS A O 1
ATOM 617 N N . GLN A 1 78 ? 8.110 -2.712 -19.164 1.00 62.25 78 GLN A N 1
ATOM 618 C CA . GLN A 1 78 ? 7.681 -4.052 -19.542 1.00 62.25 78 GLN A CA 1
ATOM 619 C C . GLN A 1 78 ? 8.388 -5.109 -18.689 1.00 62.25 78 GLN A C 1
ATOM 621 O O . GLN A 1 78 ? 9.598 -5.064 -18.466 1.00 62.25 78 GLN A O 1
ATOM 626 N N . ILE A 1 79 ? 7.574 -6.028 -18.188 1.00 61.03 79 ILE A N 1
ATOM 627 C CA . ILE A 1 79 ? 7.984 -7.245 -17.497 1.00 61.03 79 ILE A CA 1
ATOM 628 C C . ILE A 1 79 ? 8.718 -8.120 -18.532 1.00 61.03 79 ILE A C 1
ATOM 630 O O . ILE A 1 79 ? 8.136 -8.345 -19.595 1.00 61.03 79 ILE A O 1
ATOM 634 N N . PRO A 1 80 ? 9.966 -8.562 -18.271 1.00 60.03 80 PRO A N 1
ATOM 635 C CA . PRO A 1 80 ? 10.673 -9.512 -19.132 1.00 60.03 80 PRO A CA 1
ATOM 636 C C . PRO A 1 80 ? 9.936 -10.844 -19.288 1.00 60.03 80 PRO A C 1
ATOM 638 O O . PRO A 1 80 ? 9.354 -11.312 -18.278 1.00 60.03 80 PRO A O 1
#

Secondary structure (DSSP, 8-state):
-EEEEEESHHHH--TTSSS-HHHHHHHHH-TT-EEEE---TT--HHHHHHHHHHHSTTS--SEEEEE--TTTS-TTS---

Foldseek 3Di:
DEEEEEEACQQAPQPPHPGGVVVVVVCVVPVPYHYDYPYYYLDAPVNCVVCCVVPPDPDDGPYYDYDHDPNCPPPVNDDD

Nearest PDB structures (foldseek):
  1ivn-assembly1_A  TM=6.995E-01  e=6.196E-04  Escherichia coli
  1j00-assembly1_A  TM=7.011E-01  e=1.302E-03  Escherichia coli
  1jrl-assembly1_A  TM=6.956E-01  e=1.217E-03  Escherichia coli
  6lfc-assembly1_A  TM=6.987E-01  e=3.584E-03  Escherichia coli
  4rsh-assembly3_C  TM=7.903E-01  e=9.868E-03  Desulfitobacterium hafniense DCB-2